Protein AF-A0A3L6JJ39-F1 (afdb_monomer)

Foldseek 3Di:
DDDPPCDPVNVVVVVVVVVVVLVCCLPPVCPVVLVVLLVVLQVDKADFDALVRVQVVVQVVCVPDRDDSVNSVVVLVVCVVVVQWDDDNHTMGSRSVVVSVVVVVVSVVVVVVVVVVVVVVVVVVVVD

Nearest PDB structures (foldseek):
  6d57-assembly1_B  TM=5.009E-01  e=2.747E-01  Campylobacter jejuni
  3dqv-assembly3_D  TM=4.950E-01  e=5.942E-01  Homo sapiens
  4ets-assembly1_B  TM=4.365E-01  e=3.124E-01  Campylobacter jejuni subsp. jejuni
  4ets-assembly1_A  TM=5.309E-01  e=9.320E-01  Campylobacter jejuni subsp. jejuni
  2dqr-assembly1_A  TM=4.602E-01  e=2.293E+00  Bacillus subtilis

Radius of gyration: 21.02 Å; Cα contacts (8 Å, |Δi|>4): 77; chains: 1; bounding box: 45×37×58 Å

pLDDT: mean 85.24, std 13.34, range [36.41, 96.75]

Mean predicted aligned error: 8.43 Å

Secondary structure (DSSP, 8-state):
-------HHHHHHHHHHHHHHHHHHTSGGGHHHHHHHHHHHTT--PPPB-HHHHHHHHHHH-TTSPPPHHHHHHHHHHHHHTTSEEESSSEEE-HHHHHHHHHHHHHHHHHHHHHHHHHHHHHHHHT-

Structure (mmCIF, N/CA/C/O backbone):
data_AF-A0A3L6JJ39-F1
#
_entry.id   AF-A0A3L6JJ39-F1
#
loop_
_atom_site.group_PDB
_atom_site.id
_atom_site.type_symbol
_atom_site.label_atom_id
_atom_site.label_alt_id
_atom_site.label_comp_id
_atom_site.label_asym_id
_atom_site.label_entity_id
_atom_site.label_seq_id
_atom_site.pdbx_PDB_ins_code
_atom_site.Cartn_x
_atom_site.Cartn_y
_atom_site.Cartn_z
_atom_site.occupancy
_atom_site.B_iso_or_equiv
_atom_site.auth_seq_id
_atom_site.auth_comp_id
_atom_site.auth_asym_id
_atom_site.auth_atom_id
_atom_site.pdbx_PDB_model_num
ATOM 1 N N . MET A 1 1 ? -21.034 5.499 -21.371 1.00 37.47 1 MET A N 1
ATOM 2 C CA . MET A 1 1 ? -20.735 4.519 -20.305 1.00 37.47 1 MET A CA 1
ATOM 3 C C . MET A 1 1 ? -21.380 5.017 -19.029 1.00 37.47 1 MET A C 1
ATOM 5 O O . MET A 1 1 ? -21.302 6.206 -18.749 1.00 37.47 1 MET A O 1
ATOM 9 N N . SER A 1 2 ? -22.124 4.142 -18.366 1.00 36.41 2 SER A N 1
ATOM 10 C CA . SER A 1 2 ? -23.150 4.474 -17.380 1.00 36.41 2 SER A CA 1
ATOM 11 C C . SER A 1 2 ? -22.568 5.033 -16.080 1.00 36.41 2 SER A C 1
ATOM 13 O O . SER A 1 2 ? -21.742 4.390 -15.438 1.00 36.41 2 SER A O 1
ATOM 15 N N . SER A 1 3 ? -23.029 6.221 -15.687 1.00 43.47 3 SER A N 1
ATOM 16 C CA . SER A 1 3 ? -22.840 6.769 -14.343 1.00 43.47 3 SER A CA 1
ATOM 17 C C . SER A 1 3 ? -23.680 5.943 -13.371 1.00 43.47 3 SER A C 1
ATOM 19 O O . SER A 1 3 ? -24.909 5.932 -13.464 1.00 43.47 3 SER A O 1
ATOM 21 N N . VAL A 1 4 ? -23.032 5.198 -12.476 1.00 47.12 4 VAL A N 1
ATOM 22 C CA . VAL A 1 4 ? -23.730 4.507 -11.389 1.00 47.12 4 VAL A CA 1
ATOM 23 C C . VAL A 1 4 ? -24.105 5.570 -10.360 1.00 47.12 4 VAL A C 1
ATOM 25 O O . VAL A 1 4 ? -23.269 6.024 -9.583 1.00 47.12 4 VAL A O 1
ATOM 28 N N . ALA A 1 5 ? -25.365 6.003 -10.386 1.00 49.88 5 ALA A N 1
ATOM 29 C CA . ALA A 1 5 ? -25.918 6.894 -9.378 1.00 49.88 5 ALA A CA 1
ATOM 30 C C . ALA A 1 5 ? -25.924 6.176 -8.019 1.00 49.88 5 ALA A C 1
ATOM 32 O O . ALA A 1 5 ? -26.719 5.270 -7.769 1.00 49.88 5 ALA A O 1
ATOM 33 N N . PHE A 1 6 ? -25.003 6.568 -7.144 1.00 48.59 6 PHE A N 1
ATOM 34 C CA . PHE A 1 6 ? -24.867 6.018 -5.803 1.00 48.59 6 PHE A CA 1
ATOM 35 C C . PHE A 1 6 ? -25.932 6.640 -4.888 1.00 48.59 6 P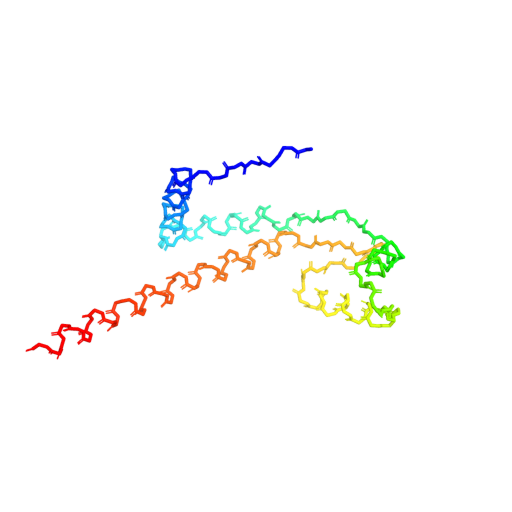HE A C 1
ATOM 37 O O . PHE A 1 6 ? -25.831 7.800 -4.488 1.00 48.59 6 PHE A O 1
ATOM 44 N N . THR A 1 7 ? -26.999 5.895 -4.600 1.00 58.94 7 THR A N 1
ATOM 45 C CA . THR A 1 7 ? -28.109 6.374 -3.763 1.00 58.94 7 THR A CA 1
ATOM 46 C C . THR A 1 7 ? -27.733 6.361 -2.276 1.00 58.94 7 THR A C 1
ATOM 48 O O . THR A 1 7 ? -26.910 5.563 -1.822 1.00 58.94 7 THR A O 1
ATOM 51 N N . ALA A 1 8 ? -28.360 7.230 -1.475 1.00 63.00 8 ALA A N 1
ATOM 52 C CA . ALA A 1 8 ? -28.091 7.351 -0.035 1.00 63.00 8 ALA A CA 1
ATOM 53 C C . ALA A 1 8 ? -28.312 6.040 0.755 1.00 63.00 8 ALA A C 1
ATOM 55 O O . ALA A 1 8 ? -27.651 5.807 1.766 1.00 63.00 8 ALA A O 1
ATOM 56 N N . SER A 1 9 ? -29.202 5.165 0.273 1.00 59.44 9 SER A N 1
ATOM 57 C CA . SER A 1 9 ? -29.428 3.830 0.842 1.00 59.44 9 SER A CA 1
ATOM 58 C C . SER A 1 9 ? -28.240 2.892 0.588 1.00 59.44 9 SER A C 1
ATOM 60 O O . SER A 1 9 ? -27.757 2.268 1.531 1.00 59.44 9 SER A O 1
ATOM 62 N N . GLY A 1 10 ? -27.690 2.880 -0.633 1.00 61.72 10 GLY A N 1
ATOM 63 C CA . GLY A 1 10 ? -26.487 2.105 -0.964 1.00 61.72 10 GLY A CA 1
ATOM 64 C C . GLY A 1 10 ? -25.258 2.550 -0.166 1.00 61.72 10 GLY A C 1
ATOM 65 O O . GLY A 1 10 ? -24.496 1.717 0.317 1.00 61.72 10 GLY A O 1
ATOM 66 N N . LYS A 1 11 ? -25.126 3.861 0.087 1.00 64.75 11 LYS A N 1
ATOM 67 C CA . LYS A 1 11 ? -24.064 4.410 0.946 1.00 64.75 11 LYS A CA 1
ATOM 68 C C . LYS A 1 11 ? -24.114 3.866 2.373 1.00 64.75 11 LYS A C 1
ATOM 70 O O . LYS A 1 11 ? -23.072 3.577 2.950 1.00 64.75 11 LYS A O 1
ATOM 75 N N . LYS A 1 12 ? -25.314 3.731 2.944 1.00 68.31 12 LYS A N 1
ATOM 76 C CA . LYS A 1 12 ? -25.502 3.291 4.334 1.00 68.31 12 LYS A CA 1
ATOM 77 C C . LYS A 1 12 ? -25.195 1.800 4.519 1.00 68.31 12 LYS A C 1
ATOM 79 O O . LYS A 1 12 ? -24.645 1.426 5.547 1.00 68.31 12 LYS A O 1
ATOM 84 N N . VAL A 1 13 ? -25.516 0.973 3.520 1.00 72.94 13 VAL A N 1
ATOM 85 C CA . VAL A 1 13 ? -25.212 -0.469 3.523 1.00 72.94 13 VAL A CA 1
ATOM 86 C C . 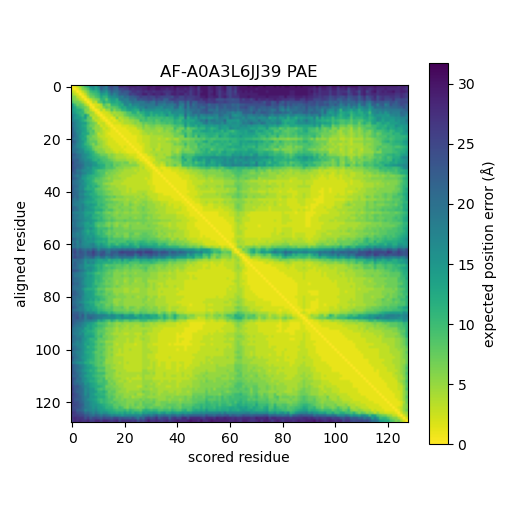VAL A 1 13 ? -23.704 -0.708 3.438 1.00 72.94 13 VAL A C 1
ATOM 88 O O . VAL A 1 13 ? -23.159 -1.416 4.277 1.00 72.94 13 VAL A O 1
ATOM 91 N N . ILE A 1 14 ? -23.021 -0.035 2.508 1.00 72.56 14 ILE A N 1
ATOM 92 C CA . ILE A 1 14 ? -21.566 -0.166 2.334 1.00 72.56 14 ILE A CA 1
ATOM 93 C C . ILE A 1 14 ? -20.805 0.300 3.579 1.00 72.56 14 ILE A C 1
ATOM 95 O O . ILE A 1 14 ? -19.827 -0.331 3.969 1.00 72.56 14 ILE A O 1
ATOM 99 N N . MET A 1 15 ? -21.263 1.373 4.234 1.00 75.25 15 MET A N 1
ATOM 100 C CA . MET A 1 15 ? -20.631 1.831 5.474 1.00 75.25 15 MET A CA 1
ATOM 101 C C . MET A 1 15 ? -20.705 0.764 6.571 1.00 75.25 15 MET A C 1
ATOM 103 O O . MET A 1 15 ? -19.700 0.473 7.204 1.00 75.25 15 MET A O 1
ATOM 107 N N . LYS A 1 16 ? -21.871 0.126 6.737 1.00 81.94 16 LYS A N 1
ATOM 108 C CA . LYS A 1 16 ? -22.052 -0.929 7.738 1.00 81.94 16 LYS A CA 1
ATOM 109 C C . LYS A 1 16 ? -21.165 -2.146 7.457 1.00 81.94 16 LYS A C 1
ATOM 111 O O . LYS A 1 16 ? -20.571 -2.691 8.376 1.00 81.94 16 LYS A O 1
ATOM 116 N N . GLU A 1 17 ? -21.066 -2.571 6.199 1.00 80.88 17 GLU A N 1
ATOM 117 C CA . GLU A 1 17 ? -20.198 -3.693 5.813 1.00 80.88 17 GLU A CA 1
ATOM 118 C C . GLU A 1 17 ? -18.719 -3.398 6.087 1.00 80.88 17 GLU A C 1
ATOM 120 O O . GLU A 1 17 ? -17.982 -4.278 6.542 1.00 80.88 17 GLU A O 1
ATOM 125 N N . LEU A 1 18 ? -18.287 -2.157 5.847 1.00 79.12 18 LEU A N 1
ATOM 126 C CA . LEU A 1 18 ? -16.942 -1.703 6.189 1.00 79.12 18 LEU A CA 1
ATOM 127 C C . LEU A 1 18 ? -16.722 -1.730 7.704 1.00 79.12 18 LEU A C 1
ATOM 129 O O . LEU A 1 18 ? -15.725 -2.297 8.143 1.00 79.12 18 LEU A O 1
ATOM 133 N N . ASP A 1 19 ? -17.655 -1.197 8.494 1.00 79.12 19 ASP A N 1
ATOM 134 C CA . ASP A 1 19 ? -17.563 -1.176 9.959 1.00 79.12 19 ASP A CA 1
ATOM 135 C C . ASP A 1 19 ? -17.500 -2.593 10.551 1.00 79.12 19 ASP A C 1
ATOM 137 O O . ASP A 1 19 ? -16.647 -2.886 11.396 1.00 79.12 19 ASP A O 1
ATOM 141 N N . ASP A 1 20 ? -18.348 -3.501 10.060 1.00 83.69 20 ASP A N 1
ATOM 142 C CA . ASP A 1 20 ? -18.362 -4.912 10.461 1.00 83.69 20 ASP A CA 1
ATOM 143 C C . ASP A 1 20 ? -17.013 -5.584 10.110 1.00 83.69 20 ASP A C 1
ATOM 145 O O . ASP A 1 20 ? -16.425 -6.310 10.920 1.00 83.69 20 ASP A O 1
ATOM 149 N N . THR A 1 21 ? -16.467 -5.284 8.927 1.00 83.38 21 THR A N 1
ATOM 150 C CA . THR A 1 21 ? -15.171 -5.810 8.469 1.00 83.38 21 THR A CA 1
ATOM 151 C C . THR A 1 21 ? -14.009 -5.274 9.305 1.00 83.38 21 THR A C 1
ATOM 153 O O . THR A 1 21 ? -13.144 -6.047 9.723 1.00 83.38 21 THR A O 1
ATOM 156 N N . PHE A 1 22 ? -13.974 -3.973 9.596 1.00 80.81 22 PHE A N 1
ATOM 157 C CA . PHE A 1 22 ? -12.935 -3.378 10.437 1.00 80.81 22 PHE A CA 1
ATOM 158 C C . PHE A 1 22 ? -13.008 -3.891 11.873 1.00 80.81 22 PHE A C 1
ATOM 160 O O . PHE A 1 22 ? -11.969 -4.199 12.458 1.00 80.81 22 PHE A O 1
ATOM 167 N N . SER A 1 23 ? -14.211 -4.070 12.418 1.00 82.31 23 SER A N 1
ATOM 168 C CA . SER A 1 23 ? -14.416 -4.665 13.744 1.00 82.31 23 SER A CA 1
ATOM 169 C C . SER A 1 23 ? -13.860 -6.089 13.814 1.00 82.31 23 SER A C 1
ATOM 171 O O . SER A 1 23 ? -13.226 -6.477 14.796 1.00 82.31 23 SER A O 1
ATOM 173 N N . MET A 1 24 ? -14.032 -6.872 12.744 1.00 83.38 24 MET A N 1
ATOM 174 C CA . MET A 1 24 ? -13.417 -8.193 12.635 1.00 83.38 24 MET A CA 1
ATOM 175 C C . MET A 1 24 ? -11.887 -8.096 12.550 1.00 83.38 24 MET A C 1
ATOM 177 O O . MET A 1 24 ? -11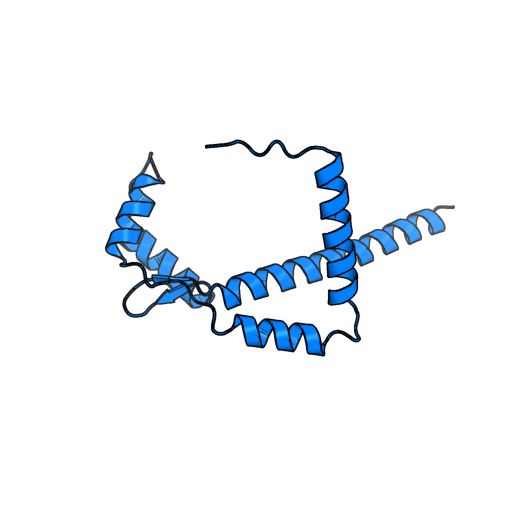.192 -8.796 13.282 1.00 83.38 24 MET A O 1
ATOM 181 N N . LEU A 1 25 ? -11.345 -7.232 11.688 1.00 81.50 25 LEU A N 1
ATOM 182 C CA . LEU A 1 25 ? -9.898 -7.130 11.447 1.00 81.50 25 LEU A CA 1
ATOM 183 C C . LEU A 1 25 ? -9.111 -6.538 12.625 1.00 81.50 25 LEU A C 1
ATOM 185 O O . LEU A 1 25 ? -7.943 -6.874 12.804 1.00 81.50 25 LEU A O 1
ATOM 189 N N . THR A 1 26 ? -9.737 -5.686 13.435 1.00 81.88 26 THR A N 1
ATOM 190 C CA . THR A 1 26 ? -9.144 -5.105 14.654 1.00 81.88 26 THR A CA 1
ATOM 191 C C . THR A 1 26 ? -9.271 -6.017 15.876 1.00 81.88 26 THR A C 1
ATOM 193 O O . THR A 1 26 ? -8.656 -5.753 16.910 1.00 81.88 26 THR A O 1
ATOM 196 N N . ASN A 1 27 ? -10.022 -7.119 15.773 1.00 81.88 27 ASN A N 1
ATOM 197 C CA . ASN A 1 27 ? -10.163 -8.079 16.856 1.00 81.88 27 ASN A CA 1
ATOM 198 C C . ASN A 1 27 ? -8.801 -8.735 17.174 1.00 81.88 27 ASN A C 1
ATOM 200 O O . ASN A 1 27 ? -8.208 -9.353 16.287 1.00 81.88 27 ASN A O 1
ATOM 204 N N . PRO A 1 28 ? -8.323 -8.714 18.434 1.00 76.75 28 PRO A N 1
ATOM 205 C CA . PRO A 1 28 ? -7.048 -9.332 18.811 1.00 76.75 28 PRO A CA 1
ATOM 206 C C . PRO A 1 28 ? -6.934 -10.820 18.442 1.00 76.75 28 PRO A C 1
ATOM 208 O O . PRO A 1 28 ? -5.841 -11.321 18.185 1.00 76.75 28 PRO A O 1
ATOM 211 N N . ARG A 1 29 ? -8.065 -11.536 18.367 1.00 79.12 29 ARG A N 1
ATOM 212 C CA . ARG A 1 29 ? -8.117 -12.954 17.971 1.00 79.12 29 ARG A CA 1
ATOM 213 C C . ARG A 1 29 ? -7.878 -13.171 16.473 1.00 79.12 29 ARG A C 1
ATOM 215 O O . ARG A 1 29 ? -7.590 -14.292 16.067 1.00 79.12 29 ARG A O 1
ATOM 222 N N . MET A 1 30 ? -7.951 -12.114 15.666 1.00 81.94 30 MET A N 1
ATOM 223 C CA . MET A 1 30 ? -7.715 -12.135 14.220 1.00 81.94 30 MET A CA 1
ATOM 224 C C . MET A 1 30 ? -6.266 -11.816 13.833 1.00 81.94 30 MET A C 1
ATOM 226 O O . MET A 1 30 ? -5.973 -11.693 12.644 1.00 81.94 30 MET A O 1
ATOM 230 N N . GLY A 1 31 ? -5.332 -11.760 14.792 1.00 74.00 31 GLY A N 1
ATOM 231 C CA . GLY A 1 31 ? -3.911 -11.516 14.508 1.00 74.00 31 GLY A CA 1
ATOM 232 C C . GLY A 1 31 ? -3.323 -12.467 13.453 1.00 74.00 31 GLY A C 1
ATOM 233 O O . GLY A 1 31 ? -2.615 -12.031 12.548 1.00 74.00 31 GLY A O 1
ATOM 234 N N . ALA A 1 32 ? -3.697 -13.752 13.488 1.00 82.75 32 ALA A N 1
ATOM 235 C CA . ALA A 1 32 ? -3.307 -14.721 12.458 1.00 82.75 32 ALA A CA 1
ATOM 236 C C . ALA A 1 32 ? -3.956 -14.441 11.087 1.00 82.75 32 ALA A C 1
ATOM 238 O O . ALA A 1 32 ? -3.344 -14.693 10.051 1.00 82.75 32 ALA A O 1
ATOM 239 N N . GLY A 1 33 ? -5.170 -13.884 11.066 1.00 84.69 33 GLY A N 1
ATOM 240 C CA . GLY A 1 33 ? -5.895 -13.536 9.843 1.00 84.69 33 GLY A CA 1
ATOM 241 C C . GLY A 1 33 ? -5.203 -12.434 9.040 1.00 84.69 33 GLY A C 1
ATOM 242 O O . GLY A 1 33 ? -5.051 -12.570 7.827 1.00 84.69 33 GLY A O 1
ATOM 243 N N . LEU A 1 34 ? -4.704 -11.389 9.708 1.00 84.56 34 LEU A N 1
ATOM 244 C CA . LEU A 1 34 ? -3.922 -10.333 9.050 1.00 84.56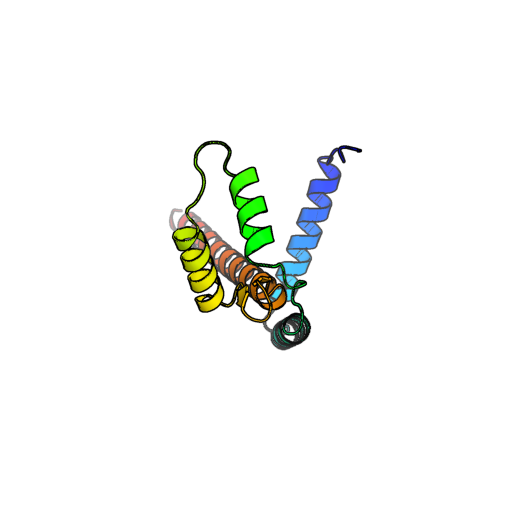 34 LEU A CA 1
ATOM 245 C C . LEU A 1 34 ? -2.613 -10.873 8.464 1.00 84.56 34 LEU A C 1
ATOM 247 O O . LEU A 1 34 ? -2.242 -10.525 7.344 1.00 84.56 34 LEU A O 1
ATOM 251 N N . ILE A 1 35 ? -1.938 -11.776 9.179 1.00 88.31 35 ILE A N 1
ATOM 252 C CA . ILE A 1 35 ? -0.712 -12.422 8.691 1.00 88.31 35 ILE A CA 1
ATOM 253 C C . ILE A 1 35 ? -0.995 -13.247 7.428 1.00 88.31 35 ILE A C 1
ATOM 255 O O . ILE A 1 35 ? -0.256 -13.141 6.447 1.00 88.31 35 ILE A O 1
ATOM 259 N N . ILE A 1 36 ? -2.077 -14.034 7.424 1.00 90.69 36 ILE A N 1
ATOM 260 C CA . ILE A 1 36 ? -2.506 -14.803 6.246 1.00 90.69 36 ILE A CA 1
ATOM 261 C C . ILE A 1 36 ? -2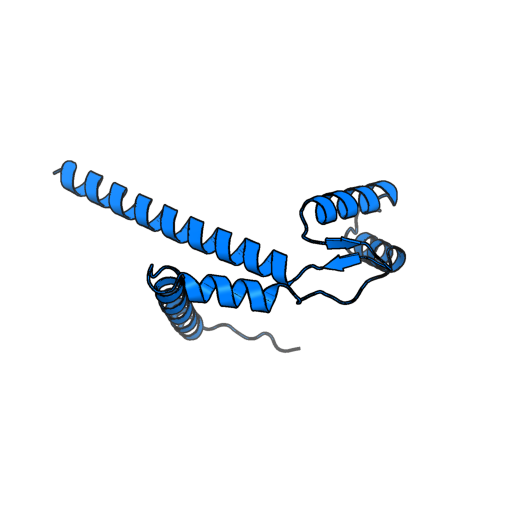.792 -13.859 5.077 1.00 90.69 36 ILE A C 1
ATOM 263 O O . ILE A 1 36 ? -2.273 -14.072 3.983 1.00 90.69 36 ILE A O 1
ATOM 267 N N . LEU A 1 37 ? -3.555 -12.789 5.307 1.00 90.44 37 LEU A N 1
ATOM 268 C CA . LEU A 1 37 ? -3.879 -11.813 4.271 1.00 90.44 37 LEU A CA 1
ATOM 269 C C . LEU A 1 37 ? -2.615 -11.183 3.670 1.00 90.44 37 LEU A C 1
ATOM 271 O O . LEU A 1 37 ? -2.456 -11.177 2.452 1.00 90.44 37 LEU A O 1
ATOM 275 N N . HIS A 1 38 ? -1.675 -10.722 4.498 1.00 91.44 38 HIS A N 1
ATOM 276 C CA . HIS A 1 38 ? -0.406 -10.173 4.014 1.00 91.44 38 HIS A CA 1
ATOM 277 C C . HIS A 1 38 ? 0.414 -11.197 3.219 1.00 91.44 38 HIS A C 1
ATOM 279 O O . HIS A 1 38 ? 1.007 -10.847 2.196 1.00 91.44 38 HIS A O 1
ATOM 285 N N . SER A 1 39 ? 0.421 -12.463 3.644 1.00 93.44 39 SER A N 1
ATOM 286 C CA . SER A 1 39 ? 1.086 -13.552 2.919 1.00 93.44 39 SER A CA 1
ATOM 287 C C . SER A 1 39 ? 0.488 -13.756 1.523 1.00 93.44 39 SER A C 1
ATOM 289 O O . SER A 1 39 ? 1.222 -13.849 0.539 1.00 93.44 39 SER A O 1
ATOM 291 N N . LEU A 1 40 ? -0.845 -13.748 1.426 1.00 94.50 40 LEU A N 1
ATOM 292 C CA . LEU A 1 40 ? -1.575 -13.913 0.167 1.00 94.50 40 LEU A CA 1
ATOM 293 C C . LEU A 1 40 ? -1.451 -12.694 -0.757 1.00 94.50 40 LEU A C 1
ATOM 295 O O . LEU A 1 40 ? -1.468 -12.843 -1.976 1.00 94.50 40 LEU A O 1
ATOM 299 N N . LEU A 1 41 ? -1.295 -11.495 -0.192 1.00 95.06 41 LEU A N 1
ATOM 300 C CA . LEU A 1 41 ? -1.076 -10.266 -0.952 1.00 95.06 41 LEU A CA 1
ATOM 301 C C . LEU A 1 41 ? 0.349 -10.176 -1.507 1.00 95.06 41 LEU A C 1
ATOM 303 O O . LEU A 1 41 ? 0.538 -9.658 -2.602 1.00 95.06 41 LEU A O 1
ATOM 307 N N . LYS A 1 42 ? 1.356 -10.693 -0.793 1.00 92.19 42 LYS A N 1
ATOM 308 C CA . LYS A 1 42 ? 2.784 -10.587 -1.147 1.00 92.19 42 LYS A CA 1
ATOM 309 C C . LYS A 1 42 ? 3.141 -10.889 -2.620 1.00 92.19 42 LYS A C 1
ATOM 311 O O . LYS A 1 42 ? 3.958 -10.142 -3.164 1.00 92.19 42 LYS A O 1
ATOM 316 N N . PRO A 1 43 ? 2.610 -11.936 -3.284 1.00 93.94 43 PRO A N 1
ATOM 317 C CA . PRO A 1 43 ? 2.939 -12.212 -4.684 1.00 93.94 43 PRO A CA 1
ATOM 318 C C . PRO A 1 43 ? 2.244 -11.277 -5.688 1.00 93.94 43 PRO A C 1
ATOM 320 O O . PRO A 1 43 ? 2.617 -11.282 -6.860 1.00 93.94 43 PRO A O 1
ATOM 323 N N . LEU A 1 44 ? 1.252 -10.479 -5.275 1.00 95.44 44 LEU A N 1
ATOM 324 C CA . LEU A 1 44 ? 0.480 -9.636 -6.186 1.00 95.44 44 LEU A CA 1
ATOM 325 C C . LEU A 1 44 ? 1.313 -8.461 -6.701 1.00 95.44 44 LEU A C 1
ATOM 327 O O . LEU A 1 44 ? 1.627 -7.515 -5.972 1.00 95.44 44 LEU A O 1
ATOM 331 N N . ARG A 1 45 ? 1.619 -8.505 -7.997 1.00 94.75 45 ARG A N 1
ATOM 332 C CA . ARG A 1 45 ? 2.338 -7.459 -8.723 1.00 94.75 45 ARG A CA 1
ATOM 333 C C . ARG A 1 45 ? 1.641 -7.134 -10.034 1.00 94.75 45 ARG A C 1
ATOM 335 O O . ARG A 1 45 ? 1.001 -7.990 -10.640 1.00 94.75 45 ARG A O 1
ATOM 342 N N . GLY A 1 46 ? 1.770 -5.884 -10.457 1.00 94.69 46 GLY A N 1
ATOM 343 C CA . GLY A 1 46 ? 1.313 -5.439 -11.764 1.00 94.69 46 GLY A CA 1
ATOM 344 C C . GLY A 1 46 ? 2.205 -5.937 -12.888 1.00 94.69 46 GLY A C 1
ATOM 345 O O . GLY A 1 46 ? 3.360 -6.311 -12.674 1.00 94.69 46 GLY A O 1
ATOM 346 N N . SER A 1 47 ? 1.660 -5.903 -14.102 1.00 95.38 47 SER A N 1
ATOM 347 C CA . SER A 1 47 ? 2.453 -6.153 -15.302 1.00 95.38 47 SER A CA 1
ATOM 348 C C . SER A 1 47 ? 3.541 -5.079 -15.442 1.00 95.38 47 SER A C 1
ATOM 350 O O . SER A 1 47 ? 3.271 -3.911 -15.140 1.00 95.38 47 SER A O 1
ATOM 352 N N . PRO A 1 48 ? 4.763 -5.439 -15.869 1.00 95.50 48 PRO A N 1
ATOM 353 C CA . PRO A 1 48 ? 5.807 -4.461 -16.130 1.00 95.50 48 PRO A CA 1
ATOM 354 C C . PRO A 1 48 ? 5.372 -3.502 -17.238 1.00 95.50 48 PRO A C 1
ATOM 356 O O . PRO A 1 48 ? 4.897 -3.932 -18.285 1.00 95.50 48 PRO A O 1
ATOM 359 N N . VAL A 1 49 ? 5.573 -2.208 -17.013 1.00 96.50 49 VAL A N 1
ATOM 360 C CA . VAL A 1 49 ? 5.354 -1.155 -18.007 1.00 96.50 49 VAL A CA 1
ATOM 361 C C . VAL A 1 49 ? 6.703 -0.579 -18.405 1.00 96.50 49 VAL A C 1
ATOM 363 O O . VAL A 1 49 ? 7.544 -0.288 -17.543 1.00 96.50 49 VAL A O 1
ATOM 366 N N . ALA A 1 50 ? 6.939 -0.401 -19.703 1.00 95.25 50 ALA A N 1
ATOM 367 C CA . ALA A 1 50 ? 8.230 0.085 -20.162 1.00 95.25 50 ALA A CA 1
ATOM 368 C C . ALA A 1 50 ? 8.463 1.538 -19.691 1.00 95.25 50 ALA A C 1
ATOM 370 O O . ALA A 1 50 ? 7.554 2.372 -19.759 1.00 95.25 50 ALA A O 1
ATOM 371 N N . PRO A 1 51 ? 9.694 1.933 -19.305 1.00 93.00 51 PRO A N 1
ATOM 372 C CA . PRO A 1 51 ? 9.975 3.312 -18.892 1.00 93.00 51 PRO A CA 1
ATOM 373 C C . PRO A 1 51 ? 9.651 4.362 -19.963 1.00 93.00 51 PRO A C 1
ATOM 375 O O . PRO A 1 51 ? 9.482 5.541 -19.660 1.00 93.00 51 PRO A O 1
ATOM 378 N N . ARG A 1 52 ? 9.616 3.974 -21.243 1.00 92.88 52 ARG A N 1
ATOM 379 C CA . ARG A 1 52 ? 9.159 4.843 -22.334 1.00 92.88 52 ARG A CA 1
ATOM 380 C C . ARG A 1 52 ? 7.652 5.100 -22.255 1.00 92.88 52 ARG A C 1
ATOM 382 O O . ARG A 1 52 ? 7.264 6.260 -22.260 1.00 92.88 52 ARG A O 1
ATOM 389 N N . GLU A 1 53 ? 6.850 4.055 -22.106 1.00 94.56 53 GLU A N 1
ATOM 390 C CA . GLU A 1 53 ? 5.386 4.140 -22.021 1.00 94.56 53 GLU A CA 1
ATOM 391 C C . GLU A 1 53 ? 4.934 4.930 -20.788 1.00 94.56 53 GLU A C 1
ATOM 393 O O . GLU A 1 53 ? 4.011 5.744 -20.863 1.00 94.56 53 GLU A O 1
ATOM 398 N N . VAL A 1 54 ? 5.630 4.757 -19.656 1.00 93.69 54 VAL A N 1
ATOM 399 C CA . VAL A 1 54 ? 5.368 5.554 -18.448 1.00 93.69 54 VAL A CA 1
ATOM 400 C C . VAL A 1 54 ? 5.639 7.034 -18.700 1.00 93.69 54 VAL A C 1
ATOM 402 O O . VAL A 1 54 ? 4.837 7.868 -18.297 1.00 93.69 54 VAL A O 1
ATOM 405 N N . ARG A 1 55 ? 6.723 7.381 -19.406 1.00 90.88 55 ARG A N 1
ATOM 406 C CA . ARG A 1 55 ? 7.016 8.781 -19.761 1.00 90.88 55 ARG A CA 1
ATOM 407 C C . ARG A 1 55 ? 5.953 9.373 -20.676 1.00 90.88 55 ARG A C 1
ATOM 409 O O . ARG A 1 55 ? 5.445 10.441 -20.375 1.00 90.88 55 ARG A O 1
ATOM 416 N N . GLU A 1 56 ? 5.578 8.656 -21.732 1.00 91.31 56 GLU A N 1
ATOM 417 C CA . GLU A 1 56 ? 4.525 9.087 -22.662 1.00 91.31 56 GLU A CA 1
ATOM 418 C C . GLU A 1 56 ? 3.175 9.265 -21.949 1.00 91.31 56 GLU A C 1
ATOM 420 O O . GLU A 1 56 ? 2.401 10.161 -22.271 1.00 91.31 56 GLU A O 1
ATOM 425 N N . THR A 1 57 ? 2.888 8.438 -20.943 1.00 92.38 57 THR A N 1
ATOM 426 C CA . THR A 1 57 ? 1.673 8.571 -20.131 1.00 92.38 57 THR A CA 1
ATOM 427 C C . THR A 1 57 ? 1.748 9.755 -19.173 1.00 92.38 57 THR A C 1
ATOM 429 O O . THR A 1 57 ? 0.798 10.525 -19.109 1.00 92.38 57 THR A O 1
ATOM 432 N N . VAL A 1 58 ? 2.870 9.953 -18.477 1.00 91.50 58 VAL A N 1
ATOM 433 C CA . VAL A 1 58 ? 3.071 11.113 -17.592 1.00 91.50 58 VAL A CA 1
ATOM 434 C C . VAL A 1 58 ? 3.000 12.423 -18.378 1.00 91.50 58 VAL A C 1
ATOM 436 O O . VAL A 1 58 ? 2.305 13.337 -17.952 1.00 91.50 58 VAL A O 1
ATOM 439 N N . ASP A 1 59 ? 3.642 12.499 -19.543 1.00 88.62 59 ASP A N 1
ATOM 440 C CA . ASP A 1 59 ? 3.619 13.696 -20.391 1.00 88.62 59 ASP A CA 1
ATOM 441 C C . ASP A 1 59 ? 2.207 14.031 -20.898 1.00 88.62 59 ASP A C 1
ATOM 443 O O . ASP A 1 59 ? 1.895 15.203 -21.069 1.00 88.62 59 ASP A O 1
ATOM 447 N N . ARG A 1 60 ? 1.344 13.025 -21.114 1.00 87.62 60 ARG A N 1
ATOM 448 C CA . ARG A 1 60 ? -0.073 13.231 -21.472 1.00 87.62 60 ARG A CA 1
ATOM 449 C C . ARG A 1 60 ? -0.948 13.667 -20.298 1.00 87.62 60 ARG A C 1
ATOM 451 O O . ARG A 1 60 ? -1.998 14.244 -20.527 1.00 87.62 60 ARG A O 1
ATOM 458 N N . LEU A 1 61 ? -0.573 13.322 -19.067 1.00 88.19 61 LEU A N 1
ATOM 459 C CA . LEU A 1 61 ? -1.348 13.660 -17.867 1.00 88.19 61 LEU A CA 1
ATOM 460 C C . LEU A 1 61 ? -1.003 15.047 -17.317 1.00 88.19 61 LEU A C 1
ATOM 462 O O . LEU A 1 61 ? -1.796 15.633 -16.586 1.00 88.19 61 LEU A O 1
ATOM 466 N N . VAL A 1 62 ? 0.191 15.553 -17.626 1.00 85.19 62 VAL A N 1
ATOM 467 C CA . VAL A 1 62 ? 0.678 16.851 -17.159 1.00 85.19 62 VAL A CA 1
ATOM 468 C C . VAL A 1 62 ? 0.625 17.832 -18.333 1.00 85.19 62 VAL A C 1
ATOM 470 O O . VAL A 1 62 ? 1.642 18.114 -18.962 1.00 85.19 62 VAL A O 1
ATOM 473 N N . ASP A 1 63 ? -0.578 18.338 -18.625 1.00 66.44 63 ASP A N 1
ATOM 474 C CA . ASP A 1 63 ? -0.891 19.195 -19.787 1.00 66.44 63 ASP A CA 1
ATOM 475 C C . ASP A 1 63 ? -0.038 20.480 -19.885 1.00 66.44 63 ASP A C 1
ATOM 477 O O . ASP A 1 63 ? 0.136 21.033 -20.969 1.00 66.44 63 ASP A O 1
ATOM 481 N N . GLU A 1 64 ? 0.539 20.958 -18.777 1.00 66.94 64 GLU A N 1
ATOM 482 C CA . GLU A 1 64 ? 1.155 22.294 -18.712 1.00 66.94 64 GLU A CA 1
ATOM 483 C C . GLU A 1 64 ? 2.692 22.295 -18.699 1.00 66.94 64 GLU A C 1
ATOM 485 O O . GLU A 1 64 ? 3.323 23.310 -19.010 1.00 66.94 64 GLU A O 1
ATOM 490 N N . ARG A 1 65 ? 3.345 21.175 -18.356 1.00 72.06 65 ARG A N 1
ATOM 491 C CA . ARG A 1 65 ? 4.815 21.106 -18.310 1.00 72.06 65 ARG A CA 1
ATOM 492 C C . ARG A 1 65 ? 5.319 19.678 -18.466 1.00 72.06 65 ARG A C 1
ATOM 494 O O . ARG A 1 65 ? 5.180 18.865 -17.555 1.00 72.06 65 ARG A O 1
ATOM 501 N N . LYS A 1 66 ? 6.014 19.412 -19.579 1.00 78.12 66 LYS A N 1
ATOM 502 C CA . LYS A 1 66 ? 6.707 18.133 -19.796 1.00 78.12 66 LYS A CA 1
ATOM 503 C C . LYS A 1 66 ? 7.641 17.835 -18.631 1.00 78.12 66 LYS A C 1
ATOM 505 O O . LYS A 1 66 ? 8.514 18.642 -18.289 1.00 78.12 66 LYS A O 1
ATOM 510 N N . VAL A 1 67 ? 7.465 16.666 -18.032 1.00 85.94 67 VAL A N 1
ATOM 511 C CA . VAL A 1 67 ? 8.285 16.242 -16.904 1.00 85.94 67 VAL A CA 1
ATOM 512 C C . VAL A 1 67 ? 9.595 15.693 -17.462 1.00 85.94 67 VAL A C 1
ATOM 514 O O . VAL A 1 67 ? 9.614 14.859 -18.363 1.00 85.94 67 VAL A O 1
ATOM 517 N N . SER A 1 68 ? 10.732 16.162 -16.944 1.00 89.94 68 SER A N 1
ATOM 518 C CA . SER A 1 68 ? 12.025 15.705 -17.460 1.00 89.94 68 SER A CA 1
ATOM 519 C C . SER A 1 68 ? 12.207 14.192 -17.260 1.00 89.94 68 SER A C 1
ATOM 521 O O . SER A 1 68 ? 11.784 13.624 -16.247 1.00 89.94 68 SER A O 1
ATOM 523 N N . LYS A 1 69 ? 12.925 13.538 -18.185 1.00 90.62 69 LYS A N 1
ATOM 524 C CA . LYS A 1 69 ? 13.296 12.116 -18.060 1.00 90.62 69 LYS A CA 1
ATOM 525 C C . LYS A 1 69 ? 13.949 11.825 -16.705 1.00 90.62 69 LYS A C 1
ATOM 527 O O . LYS A 1 69 ? 13.638 10.817 -16.079 1.00 90.62 69 LYS A O 1
ATOM 532 N N . GLN A 1 70 ? 14.844 12.705 -16.256 1.00 93.31 70 GLN A N 1
ATOM 533 C CA . GLN A 1 70 ? 15.559 12.547 -14.992 1.00 93.31 70 GLN A CA 1
ATOM 534 C C . GLN A 1 70 ? 14.614 12.639 -13.788 1.00 93.31 70 GLN A C 1
ATOM 536 O O . GLN A 1 70 ? 14.728 11.834 -12.868 1.00 93.31 70 GLN A O 1
ATOM 541 N N . SER A 1 71 ? 13.643 13.556 -13.815 1.00 92.56 71 SER A N 1
ATOM 542 C CA . SER A 1 71 ? 12.624 13.678 -12.767 1.00 92.56 71 SER A CA 1
ATOM 543 C C . SER A 1 71 ? 11.786 12.403 -12.642 1.00 92.56 71 SER A C 1
ATOM 545 O O . SER A 1 71 ? 11.588 11.920 -11.529 1.00 92.56 71 SER A O 1
ATOM 547 N N . ILE A 1 72 ? 11.362 11.820 -13.770 1.00 92.31 72 ILE A N 1
ATOM 548 C CA . ILE A 1 72 ? 10.578 10.573 -13.790 1.00 92.31 72 ILE A CA 1
ATOM 549 C C . ILE A 1 72 ? 11.408 9.401 -13.259 1.00 92.31 72 ILE A C 1
ATOM 551 O O . ILE A 1 72 ? 10.936 8.652 -12.407 1.00 92.31 72 ILE A O 1
ATOM 555 N N . THR A 1 73 ? 12.664 9.263 -13.693 1.00 92.88 73 THR A N 1
ATOM 556 C CA . THR A 1 73 ? 13.566 8.219 -13.180 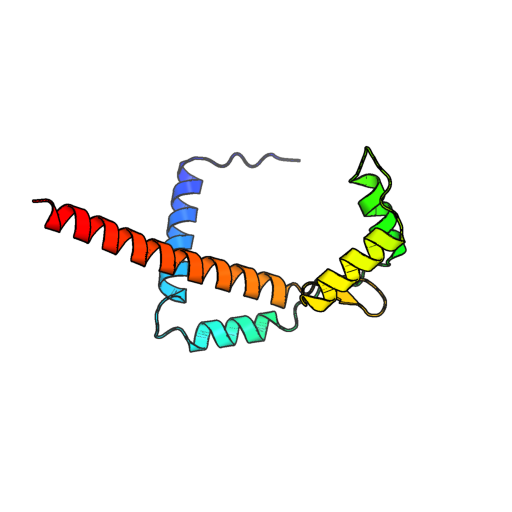1.00 92.88 73 THR A CA 1
ATOM 557 C C . THR A 1 73 ? 13.805 8.360 -11.675 1.00 92.88 73 THR A C 1
ATOM 559 O O . THR A 1 73 ? 13.758 7.368 -10.952 1.00 92.88 73 THR A O 1
ATOM 562 N N . ASN A 1 74 ? 14.018 9.583 -11.181 1.00 95.31 74 ASN A N 1
ATOM 563 C CA . ASN A 1 74 ? 14.225 9.836 -9.755 1.00 95.31 74 ASN A CA 1
ATOM 564 C C . ASN A 1 74 ? 12.972 9.519 -8.930 1.00 95.31 74 ASN A C 1
ATOM 566 O O . ASN A 1 74 ? 13.082 8.938 -7.852 1.00 95.31 74 ASN A O 1
ATOM 570 N N . ALA A 1 75 ? 11.786 9.874 -9.430 1.00 94.38 75 ALA A N 1
ATOM 571 C CA . ALA A 1 75 ? 10.523 9.510 -8.794 1.00 94.38 75 ALA A CA 1
ATOM 572 C C . ALA A 1 75 ? 10.342 7.985 -8.752 1.00 94.38 75 ALA A C 1
ATOM 574 O O . ALA A 1 75 ? 10.069 7.438 -7.687 1.00 94.38 75 ALA A O 1
ATOM 575 N N . ALA A 1 76 ? 10.585 7.291 -9.868 1.00 94.50 76 ALA A N 1
ATOM 576 C CA . ALA A 1 76 ? 10.513 5.832 -9.930 1.00 94.50 76 ALA A CA 1
ATOM 577 C C . ALA A 1 76 ? 11.485 5.158 -8.948 1.00 94.50 76 ALA A C 1
ATOM 579 O O . ALA A 1 76 ? 11.110 4.192 -8.290 1.00 94.50 76 ALA A O 1
ATOM 580 N N . ARG A 1 77 ? 12.704 5.696 -8.791 1.00 95.25 77 ARG A N 1
ATOM 581 C CA . ARG A 1 77 ? 13.679 5.206 -7.806 1.00 95.25 77 ARG A CA 1
ATOM 582 C C . ARG A 1 77 ? 13.184 5.378 -6.368 1.00 95.25 77 ARG A C 1
ATOM 584 O O . ARG A 1 77 ? 13.276 4.443 -5.590 1.00 95.25 77 ARG A O 1
ATOM 591 N N . ARG A 1 78 ? 12.616 6.536 -6.018 1.00 96.44 78 ARG A N 1
ATOM 592 C CA . ARG A 1 78 ? 12.048 6.765 -4.673 1.00 96.44 78 ARG A CA 1
ATOM 593 C C . ARG A 1 78 ? 10.873 5.832 -4.379 1.00 96.44 78 ARG A C 1
ATOM 595 O O . ARG A 1 78 ? 10.740 5.338 -3.268 1.00 96.44 78 ARG A O 1
ATOM 602 N N . LEU A 1 79 ? 10.031 5.573 -5.377 1.00 96.06 79 LEU A N 1
ATOM 603 C CA . LEU A 1 79 ? 8.918 4.630 -5.248 1.00 96.06 79 LEU A CA 1
ATOM 604 C C . LEU A 1 79 ? 9.394 3.175 -5.111 1.00 96.06 79 LEU A C 1
ATOM 606 O O . LEU A 1 79 ? 8.740 2.382 -4.439 1.00 96.06 79 LEU A O 1
ATOM 610 N N . GLU A 1 80 ? 10.529 2.826 -5.715 1.00 95.38 80 GLU A N 1
ATOM 611 C CA . GLU A 1 80 ? 11.203 1.540 -5.511 1.00 95.38 80 GLU A CA 1
ATOM 612 C C . GLU A 1 80 ? 11.828 1.424 -4.114 1.00 95.38 80 GLU A C 1
ATOM 614 O O . GLU A 1 80 ? 11.635 0.417 -3.433 1.00 95.38 80 GLU A O 1
ATOM 619 N N . GLU A 1 81 ? 12.519 2.468 -3.646 1.00 95.44 81 GLU A N 1
ATOM 620 C CA . GLU A 1 81 ? 13.039 2.554 -2.273 1.00 95.44 81 GLU A CA 1
ATOM 621 C C . GLU A 1 81 ? 11.901 2.383 -1.249 1.00 95.44 81 GLU A C 1
ATOM 623 O O . GLU A 1 81 ? 12.059 1.681 -0.254 1.00 95.44 81 GLU A O 1
ATOM 628 N N . ALA A 1 82 ? 10.719 2.933 -1.546 1.00 94.31 82 ALA A N 1
ATOM 629 C CA . ALA A 1 82 ? 9.499 2.764 -0.758 1.00 94.31 82 ALA A CA 1
ATOM 630 C C . ALA A 1 82 ? 8.766 1.423 -0.983 1.00 94.31 82 ALA A C 1
ATOM 632 O O . ALA A 1 82 ? 7.683 1.236 -0.441 1.00 94.31 82 ALA A O 1
ATOM 633 N N . GLN A 1 83 ? 9.306 0.501 -1.790 1.00 94.06 83 GLN A N 1
ATOM 634 C CA . GLN A 1 83 ? 8.720 -0.813 -2.121 1.00 94.06 83 GLN A CA 1
ATOM 635 C C . GLN A 1 83 ? 7.357 -0.778 -2.839 1.00 94.06 83 GLN A C 1
ATOM 637 O O . GLN A 1 83 ? 6.738 -1.827 -3.042 1.00 94.06 83 GLN A O 1
ATOM 642 N N . ILE A 1 84 ? 6.904 0.401 -3.274 1.00 95.19 84 ILE A N 1
ATOM 643 C CA . ILE A 1 84 ? 5.650 0.605 -4.017 1.00 95.19 84 ILE A CA 1
ATOM 644 C C . ILE A 1 84 ? 5.808 0.146 -5.469 1.00 95.19 84 ILE A C 1
ATOM 646 O O . ILE A 1 84 ? 4.874 -0.395 -6.062 1.00 95.19 84 ILE A O 1
ATOM 650 N N . LEU A 1 85 ? 6.995 0.345 -6.039 1.00 95.38 85 LEU A N 1
ATOM 651 C CA . LEU A 1 85 ? 7.365 -0.158 -7.356 1.00 95.38 85 LEU A CA 1
ATOM 652 C C . LEU A 1 85 ? 8.476 -1.202 -7.238 1.00 95.38 85 LEU A C 1
ATOM 654 O O . LEU A 1 85 ? 9.331 -1.120 -6.364 1.00 95.38 85 LEU A O 1
ATOM 658 N N . ALA A 1 86 ? 8.503 -2.144 -8.172 1.00 92.88 86 ALA A N 1
ATOM 659 C CA . ALA A 1 86 ? 9.678 -2.952 -8.458 1.00 92.88 86 ALA A CA 1
ATOM 660 C C . ALA A 1 86 ? 10.210 -2.580 -9.845 1.00 92.88 86 ALA A C 1
ATOM 662 O O . ALA A 1 86 ? 9.432 -2.465 -10.805 1.00 92.88 86 ALA A O 1
ATOM 663 N N . ARG A 1 87 ? 11.531 -2.395 -9.947 1.00 88.69 87 ARG A N 1
ATOM 664 C CA . ARG A 1 87 ? 12.218 -2.150 -11.216 1.00 88.69 87 ARG A CA 1
ATOM 665 C C . ARG A 1 87 ? 12.943 -3.425 -11.639 1.00 88.69 87 ARG A C 1
ATOM 667 O O . ARG A 1 87 ? 13.733 -3.990 -10.893 1.00 88.69 87 ARG A O 1
ATOM 674 N N . GLY A 1 88 ? 12.616 -3.893 -12.835 1.00 85.00 88 GLY A N 1
ATOM 675 C CA . GLY A 1 88 ? 13.229 -5.050 -13.486 1.00 85.00 88 GLY A CA 1
ATOM 676 C C . GLY A 1 88 ? 13.291 -4.774 -14.982 1.00 85.00 88 GLY A C 1
ATOM 677 O O . GLY A 1 88 ? 13.872 -3.775 -15.396 1.00 85.00 88 GLY A O 1
ATOM 678 N N . GLU A 1 89 ? 12.596 -5.579 -15.782 1.00 84.81 89 GLU A N 1
ATOM 679 C CA . GLU A 1 89 ? 12.398 -5.330 -17.224 1.00 84.81 89 GLU A CA 1
ATOM 680 C C . GLU A 1 89 ? 11.567 -4.062 -17.521 1.00 84.81 89 GLU A C 1
ATOM 682 O O . GLU A 1 89 ? 11.569 -3.535 -18.631 1.00 84.81 89 GLU A O 1
ATOM 687 N N . GLY A 1 90 ? 10.886 -3.528 -16.507 1.00 92.56 90 GLY A N 1
ATOM 688 C CA . GLY A 1 90 ? 10.125 -2.286 -16.559 1.00 92.56 90 GLY A CA 1
ATOM 689 C C . GLY A 1 90 ? 9.767 -1.806 -15.157 1.00 92.56 90 GLY A C 1
ATOM 690 O O . GLY A 1 90 ? 10.385 -2.215 -14.169 1.00 92.56 90 GLY A O 1
ATOM 691 N N . TYR A 1 91 ? 8.764 -0.937 -15.063 1.00 95.62 91 TYR A N 1
ATOM 692 C CA . TYR A 1 91 ? 8.171 -0.517 -13.797 1.00 95.62 91 TYR A CA 1
ATOM 693 C C . TYR A 1 91 ? 6.924 -1.351 -13.527 1.00 95.62 91 TYR A C 1
ATOM 695 O O . TYR A 1 91 ? 5.995 -1.352 -14.327 1.00 95.62 91 TYR A O 1
ATOM 703 N N . SER A 1 92 ? 6.902 -2.054 -12.399 1.00 96.62 92 SER A N 1
ATOM 704 C CA . SER A 1 92 ? 5.746 -2.838 -11.957 1.00 96.62 92 SER A CA 1
ATOM 705 C C . SER A 1 92 ? 5.293 -2.358 -10.586 1.00 96.62 92 SER A C 1
ATOM 707 O O . SER A 1 92 ? 6.121 -2.104 -9.711 1.00 96.62 92 SER A O 1
ATOM 709 N N . VAL A 1 93 ? 3.983 -2.207 -10.391 1.00 96.75 93 VAL A N 1
ATOM 710 C CA . VAL A 1 93 ? 3.427 -1.839 -9.083 1.00 96.75 93 VAL A CA 1
ATOM 711 C C . VAL A 1 93 ? 3.412 -3.064 -8.181 1.00 96.75 93 VAL A C 1
ATOM 713 O O . VAL A 1 93 ? 2.939 -4.131 -8.569 1.00 96.75 93 VAL A O 1
ATOM 716 N N . ASN A 1 94 ? 3.894 -2.911 -6.956 1.00 96.50 94 ASN A N 1
ATOM 717 C CA . ASN A 1 94 ? 3.783 -3.922 -5.918 1.00 96.50 94 ASN A CA 1
ATOM 718 C C . ASN A 1 94 ? 2.411 -3.803 -5.234 1.00 96.50 94 ASN A C 1
ATOM 720 O O . ASN A 1 94 ? 2.294 -3.240 -4.144 1.00 96.50 94 ASN A O 1
ATOM 724 N N . TYR A 1 95 ? 1.353 -4.277 -5.905 1.00 95.81 95 TYR A N 1
ATOM 725 C CA . TYR A 1 95 ? -0.025 -4.160 -5.412 1.00 95.81 95 TYR A CA 1
ATOM 726 C C . TYR A 1 95 ? -0.191 -4.756 -4.018 1.00 95.81 95 TYR A C 1
ATOM 728 O O . TYR A 1 95 ? -0.832 -4.145 -3.169 1.00 95.81 95 TYR A O 1
ATOM 736 N N . GLY A 1 96 ? 0.434 -5.906 -3.761 1.00 95.38 96 GLY A N 1
ATOM 737 C CA . GLY A 1 96 ? 0.388 -6.554 -2.458 1.00 95.38 96 GLY A CA 1
ATOM 738 C C . GLY A 1 96 ? 0.896 -5.671 -1.324 1.00 95.38 96 GLY A C 1
ATOM 739 O O . GLY A 1 96 ? 0.238 -5.541 -0.287 1.00 95.38 96 GLY A O 1
ATOM 740 N N . TYR A 1 97 ? 2.049 -5.031 -1.538 1.00 94.56 97 TYR A N 1
ATOM 741 C CA . TYR A 1 97 ? 2.618 -4.090 -0.576 1.00 94.56 97 TYR A CA 1
ATOM 742 C C . TYR A 1 97 ? 1.745 -2.846 -0.417 1.00 94.56 97 TYR A C 1
ATOM 744 O O . TYR A 1 97 ? 1.439 -2.469 0.711 1.00 94.56 97 TYR A O 1
ATOM 752 N N . LEU A 1 98 ? 1.292 -2.244 -1.522 1.00 94.56 98 LEU A N 1
ATOM 753 C CA . LEU A 1 98 ? 0.462 -1.040 -1.481 1.00 94.56 98 LEU A CA 1
ATOM 754 C C . LEU A 1 98 ? -0.855 -1.278 -0.726 1.00 94.56 98 LEU A C 1
ATOM 756 O O . LEU A 1 98 ? -1.214 -0.487 0.141 1.00 94.56 98 LEU A O 1
ATOM 760 N N . ILE A 1 99 ? -1.545 -2.387 -1.008 1.00 94.69 99 ILE A N 1
ATOM 761 C CA . ILE A 1 99 ? -2.783 -2.768 -0.313 1.00 94.69 99 ILE A CA 1
ATOM 762 C C . ILE A 1 99 ? -2.504 -3.012 1.171 1.00 94.69 99 ILE A C 1
ATOM 764 O O . ILE A 1 99 ? -3.230 -2.504 2.019 1.00 94.69 99 ILE A O 1
ATOM 768 N N . SER A 1 100 ? -1.433 -3.741 1.495 1.00 92.50 100 SER A N 1
ATOM 769 C CA . SER A 1 100 ? -1.050 -4.009 2.887 1.00 92.50 100 SER A CA 1
ATOM 770 C C . SER A 1 100 ? -0.742 -2.722 3.657 1.00 92.50 100 SER A C 1
ATOM 772 O O . SER A 1 100 ? -1.171 -2.566 4.797 1.00 92.50 100 SER A O 1
ATOM 774 N N . PHE A 1 101 ? -0.024 -1.789 3.029 1.00 92.69 101 PHE A N 1
ATOM 775 C CA . PHE A 1 101 ? 0.302 -0.486 3.601 1.00 92.69 101 PHE A CA 1
ATOM 776 C C . PHE A 1 101 ? -0.958 0.343 3.872 1.00 92.69 101 PHE A C 1
ATOM 778 O O . PHE A 1 101 ? -1.132 0.853 4.980 1.00 92.69 101 PHE A O 1
ATOM 785 N N . LEU A 1 102 ? -1.855 0.442 2.885 1.00 93.00 102 LEU A N 1
ATOM 786 C CA . LEU A 1 102 ? -3.121 1.162 3.027 1.00 93.00 102 LEU A CA 1
ATOM 787 C C . LEU A 1 102 ? -4.006 0.538 4.109 1.00 93.00 102 LEU A C 1
ATOM 789 O O . LEU A 1 102 ? -4.514 1.266 4.956 1.00 93.00 102 LEU A O 1
ATOM 793 N N . LEU A 1 103 ? -4.137 -0.792 4.133 1.00 90.69 103 LEU A N 1
ATOM 794 C CA . LEU A 1 103 ? -4.909 -1.498 5.155 1.00 90.69 103 LEU A CA 1
ATOM 795 C C . LEU A 1 103 ? -4.383 -1.191 6.561 1.00 90.69 103 LEU A C 1
ATOM 797 O O . LEU A 1 103 ? -5.154 -0.791 7.428 1.00 90.69 103 LEU A O 1
ATOM 801 N N . ASN A 1 104 ? -3.072 -1.318 6.775 1.00 89.88 104 ASN A N 1
ATOM 802 C CA . ASN A 1 104 ? -2.464 -1.045 8.077 1.00 89.88 104 ASN A CA 1
ATOM 803 C C . ASN A 1 104 ? -2.605 0.424 8.488 1.00 89.88 104 ASN A C 1
ATOM 805 O O . ASN A 1 104 ? -2.855 0.708 9.655 1.00 89.88 104 ASN A O 1
ATOM 809 N N . THR A 1 105 ? -2.496 1.348 7.532 1.00 92.69 105 THR A N 1
ATOM 810 C CA . THR A 1 105 ? -2.695 2.781 7.786 1.00 92.69 105 THR A CA 1
ATOM 811 C C . THR A 1 105 ? -4.127 3.061 8.228 1.00 92.69 105 THR A C 1
ATOM 813 O O . THR A 1 105 ? -4.338 3.787 9.195 1.00 92.69 105 THR A O 1
ATOM 816 N N . VAL A 1 106 ? -5.117 2.469 7.558 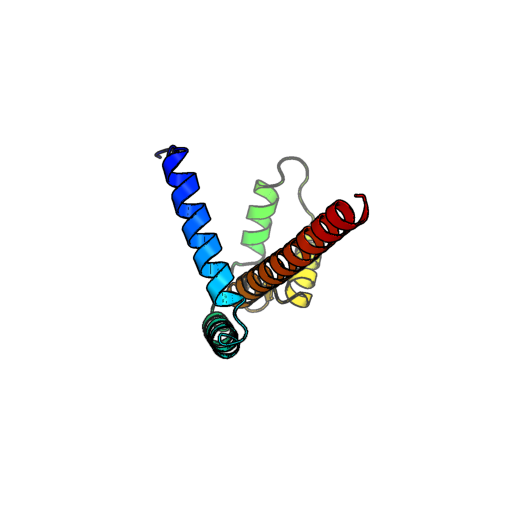1.00 90.81 106 VAL A N 1
ATOM 817 C CA . VAL A 1 106 ? -6.525 2.655 7.927 1.00 90.81 106 VAL A CA 1
ATOM 818 C C . VAL A 1 106 ? -6.818 2.036 9.293 1.00 90.81 106 VAL A C 1
ATOM 820 O O . VAL A 1 106 ? -7.419 2.707 10.122 1.00 90.81 106 VAL A O 1
ATOM 823 N N . LEU A 1 107 ? -6.339 0.818 9.573 1.00 88.00 107 LEU A N 1
ATOM 824 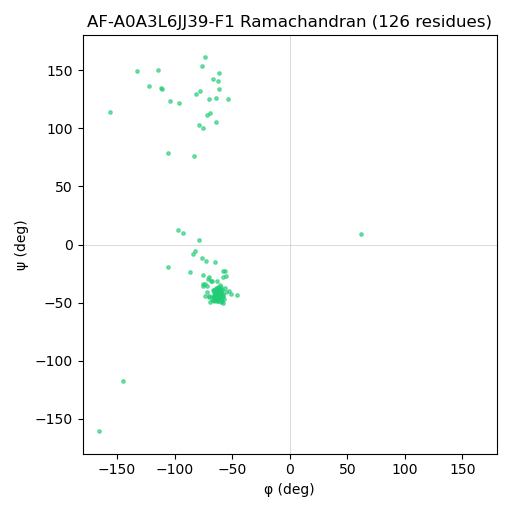C CA . LEU A 1 107 ? -6.515 0.178 10.884 1.00 88.00 107 LEU A CA 1
ATOM 825 C C . LEU A 1 107 ? -5.910 1.013 12.024 1.00 88.00 107 LEU A C 1
ATOM 827 O O . LEU A 1 107 ? -6.537 1.171 13.073 1.00 88.00 107 LEU A O 1
ATOM 831 N N . ASP A 1 108 ? -4.714 1.572 11.818 1.00 90.12 108 ASP A N 1
ATOM 832 C CA . ASP A 1 108 ? -4.067 2.454 12.795 1.00 90.12 108 ASP A CA 1
ATOM 833 C C . ASP A 1 108 ? -4.866 3.749 13.006 1.00 90.12 108 ASP A C 1
ATOM 835 O O . ASP A 1 108 ? -5.088 4.163 14.143 1.00 90.12 108 ASP A O 1
ATOM 839 N N . LEU A 1 109 ? -5.368 4.362 11.929 1.00 91.19 109 LEU A N 1
ATOM 840 C CA . LEU A 1 109 ? -6.225 5.546 12.022 1.00 91.19 109 LEU A CA 1
ATOM 841 C C . LEU A 1 109 ? -7.527 5.254 12.774 1.00 91.19 109 LEU A C 1
ATOM 843 O O . LEU A 1 109 ? -7.889 6.033 13.652 1.00 91.19 109 LEU A O 1
ATOM 847 N N . THR A 1 110 ? -8.191 4.131 12.492 1.00 86.62 110 THR A N 1
ATOM 848 C CA . THR A 1 110 ? -9.407 3.710 13.205 1.00 86.62 110 THR A CA 1
ATOM 849 C C . THR A 1 110 ? -9.146 3.564 14.700 1.00 86.62 110 THR A C 1
ATOM 851 O O . THR A 1 110 ? -9.932 4.051 15.509 1.00 86.62 110 THR A O 1
ATOM 854 N N . LYS A 1 111 ? -8.013 2.962 15.083 1.00 86.62 111 LYS A N 1
ATOM 855 C CA . LYS A 1 111 ? -7.635 2.837 16.493 1.00 86.62 111 LYS A CA 1
ATOM 856 C C . LYS A 1 111 ? -7.406 4.201 17.145 1.00 86.62 111 LYS A C 1
ATOM 858 O O . LYS A 1 111 ? -7.967 4.477 18.197 1.00 86.62 111 LYS A O 1
ATOM 863 N N . ARG A 1 112 ? -6.630 5.078 16.499 1.00 91.38 112 ARG A N 1
ATOM 864 C CA . ARG A 1 112 ? -6.379 6.437 17.008 1.00 91.38 112 ARG A CA 1
ATOM 865 C C . ARG A 1 112 ? -7.667 7.244 17.152 1.00 91.38 112 ARG A C 1
ATOM 867 O O . ARG A 1 112 ? -7.774 8.036 18.080 1.00 91.38 112 ARG A O 1
ATOM 874 N N . MET A 1 113 ? -8.622 7.071 16.239 1.00 90.94 113 MET A N 1
ATOM 875 C CA . MET A 1 113 ? -9.931 7.717 16.329 1.00 90.94 113 MET A CA 1
ATOM 876 C C . MET A 1 113 ? -10.723 7.212 17.534 1.00 90.94 113 MET A C 1
ATOM 878 O O . MET A 1 113 ? -11.190 8.042 18.304 1.00 90.94 113 MET A O 1
ATOM 882 N N . ALA A 1 114 ? -10.800 5.895 17.744 1.00 86.62 114 ALA A N 1
ATOM 883 C CA . ALA A 1 114 ? -11.474 5.323 18.910 1.00 86.62 114 ALA A CA 1
ATOM 884 C C . ALA A 1 114 ? -10.861 5.827 20.233 1.00 86.62 114 ALA A C 1
ATOM 886 O O . ALA A 1 114 ? -11.590 6.263 21.122 1.00 86.62 114 ALA A O 1
ATOM 887 N N . ASP A 1 115 ? -9.526 5.869 20.325 1.00 91.75 115 ASP A N 1
ATOM 888 C CA . ASP A 1 115 ? -8.815 6.402 21.497 1.00 91.75 115 ASP A CA 1
ATOM 889 C C . ASP A 1 115 ? -9.136 7.897 21.735 1.00 91.75 115 ASP A C 1
ATOM 891 O O . ASP A 1 115 ? -9.226 8.361 22.873 1.00 91.75 115 ASP A O 1
ATOM 895 N N . LEU A 1 116 ? -9.290 8.686 20.664 1.00 94.56 116 LEU A N 1
ATOM 896 C CA . LEU A 1 116 ? -9.663 10.102 20.756 1.00 94.56 116 LEU A CA 1
ATOM 897 C C . LEU A 1 116 ? -11.124 10.287 21.172 1.00 94.56 116 LEU A C 1
ATOM 899 O O . LEU A 1 116 ? -11.415 11.174 21.974 1.00 94.56 116 LEU A O 1
ATOM 903 N N . GLU A 1 117 ? -12.031 9.469 20.644 1.00 93.62 117 GLU A N 1
ATOM 904 C CA . GLU A 1 117 ? -13.449 9.478 21.008 1.00 93.62 117 GLU A CA 1
ATOM 905 C C . GLU A 1 117 ? -13.639 9.141 22.492 1.00 93.62 117 GLU A C 1
ATOM 907 O O . GLU A 1 117 ? -14.363 9.856 23.187 1.00 93.62 117 GLU A O 1
ATOM 912 N N . GLU A 1 118 ? -12.924 8.137 23.007 1.00 92.50 118 GLU A N 1
ATOM 913 C CA . GLU A 1 118 ? -12.936 7.780 24.431 1.00 92.50 118 GLU A CA 1
ATOM 914 C C . GLU A 1 118 ? -12.477 8.951 25.312 1.00 92.50 118 GLU A C 1
ATOM 916 O O . GLU A 1 118 ? -13.192 9.355 26.231 1.00 92.50 118 GLU A O 1
ATOM 921 N N . ARG A 1 119 ? -11.345 9.583 24.978 1.00 92.69 119 ARG A N 1
ATOM 922 C CA . ARG A 1 119 ? -10.829 10.752 25.715 1.00 92.69 119 ARG A CA 1
ATOM 923 C C . ARG A 1 119 ? -11.793 11.935 25.711 1.00 92.69 119 ARG A C 1
ATOM 925 O O . ARG A 1 119 ? -11.905 12.649 26.706 1.00 92.69 119 ARG A O 1
ATOM 932 N N . ILE A 1 120 ? -12.478 12.180 24.594 1.00 94.94 120 ILE A N 1
ATOM 933 C CA . ILE A 1 120 ? -13.491 13.240 24.507 1.00 94.94 120 ILE A CA 1
ATOM 934 C C . ILE A 1 120 ? -14.655 12.941 25.458 1.00 94.94 120 ILE A C 1
ATOM 936 O O . ILE A 1 120 ? -15.134 13.847 26.141 1.00 94.94 120 ILE A O 1
ATOM 940 N N . GLU A 1 121 ? -15.106 11.689 25.527 1.00 93.31 121 GLU A N 1
ATOM 941 C CA . GLU A 1 121 ? -16.176 11.282 26.439 1.00 93.31 121 GLU A CA 1
ATOM 942 C C . GLU A 1 121 ? -15.758 11.373 27.912 1.00 93.31 121 GLU A C 1
ATOM 944 O O . GLU A 1 121 ? -16.541 11.842 28.739 1.00 93.31 121 GLU A O 1
ATOM 949 N N . GLU A 1 122 ? -14.520 11.010 28.249 1.00 92.75 122 GLU A N 1
ATOM 950 C CA . GLU A 1 122 ? -13.965 11.207 29.594 1.00 92.75 122 GLU A CA 1
ATOM 951 C C . GLU A 1 122 ? -13.963 12.684 30.002 1.00 92.75 122 GLU A C 1
ATOM 953 O O . GLU A 1 122 ? -14.431 13.027 31.090 1.00 92.75 122 GLU A O 1
ATOM 958 N N . LEU A 1 123 ? -13.514 13.576 29.112 1.00 92.75 123 LEU A N 1
ATOM 959 C CA . LEU A 1 123 ? -13.511 15.019 29.364 1.00 92.75 123 LEU A CA 1
ATOM 960 C C . LEU A 1 123 ? -14.924 15.568 29.577 1.00 92.75 123 LEU A C 1
ATOM 962 O O . LEU A 1 123 ? -15.133 16.372 30.485 1.00 92.75 123 LEU A O 1
ATOM 966 N N . LYS A 1 124 ? -15.910 15.121 28.789 1.00 91.50 124 LYS A N 1
ATOM 967 C CA . LYS A 1 124 ? -17.316 15.517 28.978 1.00 91.50 124 LYS A CA 1
ATOM 968 C C . LYS A 1 124 ? -17.860 15.067 30.333 1.00 91.50 124 LYS A C 1
ATOM 970 O O . LYS A 1 124 ? -18.589 15.826 30.962 1.00 91.50 124 LYS A O 1
ATOM 975 N N . ARG A 1 125 ? -17.507 13.858 30.785 1.00 88.69 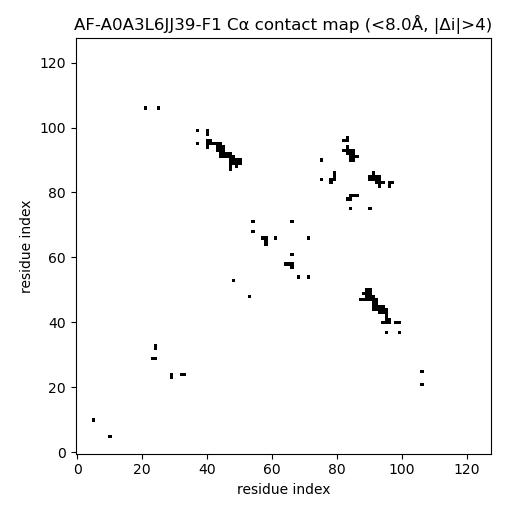125 ARG A N 1
ATOM 976 C CA . ARG A 1 125 ? -17.948 13.312 32.081 1.00 88.69 125 ARG A CA 1
ATOM 977 C C . ARG A 1 125 ? -17.250 13.966 33.274 1.00 88.69 125 ARG A C 1
ATOM 979 O O . ARG A 1 125 ? -17.879 14.110 34.310 1.00 88.69 125 ARG A O 1
ATOM 986 N N . GLY A 1 126 ? -15.981 14.354 33.133 1.00 70.25 126 GLY A N 1
ATOM 987 C CA . GLY A 1 126 ? -15.211 15.055 34.170 1.00 70.25 126 GLY A CA 1
ATOM 988 C C . GLY A 1 126 ? -15.441 16.571 34.231 1.00 70.25 126 GLY A C 1
ATOM 989 O O . GLY A 1 126 ? -14.912 17.224 35.124 1.00 70.25 126 GLY A O 1
ATOM 990 N N . SER A 1 127 ? -16.205 17.132 33.286 1.00 59.09 127 SER A N 1
ATOM 991 C CA . SER A 1 127 ? -16.619 18.546 33.259 1.00 59.09 127 SER A CA 1
ATOM 992 C C . SER A 1 127 ? -18.029 18.773 33.839 1.00 59.09 127 SER A C 1
ATOM 994 O O . SER A 1 127 ? -18.601 19.845 33.632 1.00 59.09 127 SER A O 1
ATOM 996 N N . ALA A 1 128 ? -18.591 17.767 34.519 1.00 50.06 128 ALA A N 1
ATOM 997 C CA . ALA A 1 128 ? -19.856 17.807 35.258 1.00 50.06 128 ALA A CA 1
ATOM 998 C C . ALA A 1 128 ? -19.586 17.730 36.767 1.00 50.06 128 ALA A C 1
ATOM 1000 O O . ALA A 1 128 ? -20.334 18.392 37.520 1.00 50.06 128 ALA A O 1
#

Sequence (128 aa):
MSSVAFTASGKKVIMKELDDTFSMLTNPRMGAGLIILHSLLKPLRGSPVAPREVRETVDRLVDERKVSKQSITNAARRLEEAQILARGEGYSVNYGYLISFLLNTVLDLTKRMADLEERIEELKRGSA

Solvent-accessible surface area (backbone atoms only — not comparable to full-atom values): 7275 Å² total; per-residue (Å²): 133,86,82,80,82,80,47,76,68,60,55,55,52,52,50,50,55,49,51,55,48,49,56,51,66,68,33,80,90,31,58,65,55,56,52,52,51,50,59,69,28,60,79,41,58,49,74,65,38,45,71,64,59,53,48,58,49,51,42,67,72,36,85,88,56,78,70,52,71,65,58,54,53,54,51,52,50,52,36,33,77,67,51,42,29,46,82,71,100,20,48,18,42,24,48,18,50,48,51,48,52,51,52,52,51,50,55,51,49,54,50,55,48,52,57,50,54,52,53,52,52,50,50,60,64,74,73,111